Protein AF-H6U8E5-F1 (afdb_monomer)

Secondary structure (DSSP, 8-state):
-HHHHHHHHHHHHHIIIIIITTT---HHHHPPP--HHHHHHHHHHHHHH--HHHIIIIIHHHHHHHHHHHHHHHHGGGGS-EEETTEEE-

Foldseek 3Di:
DVVVVVVQVVQVVCCVCPVCVPVNHDCLVRHDFDQVVLVVLLVVQCVVVVDPVRSVVVSVVSSVVVRCVRRCVSCVVLPPWDQDPNDTHD

Radius of gyration: 17.41 Å; Cα contacts (8 Å, |Δi|>4): 81; chains: 1; bounding box: 39×31×45 Å

Mean predicted aligned error: 2.95 Å

Solvent-accessible surface area (backbone atoms only — not comparable to full-atom values): 5077 Å² total; per-residue (Å²): 76,68,70,57,53,54,49,51,50,54,46,52,52,44,37,49,54,44,41,32,64,68,69,63,44,56,60,95,79,57,66,81,84,54,56,64,70,29,29,50,46,33,49,48,38,32,69,76,65,74,30,69,70,56,20,56,54,56,18,46,49,48,28,62,64,41,38,58,70,60,32,39,83,76,49,51,78,61,62,51,77,42,82,54,97,93,37,86,44,88

Nearest PDB structures (foldseek):
  8oyi-assembly1_B  TM=1.001E+00  e=2.687E-11  Methylococcus capsulatus str. Bath
  6cxh-assembly1_B  TM=9.965E-01  e=2.331E-10  Methylotuvimicrobium alcaliphilum 20Z
  7s4l-assembly1_B  TM=9.996E-01  e=4.690E-10  Methylotuvimicrobium alcaliphilum 20Z
  4pi0-assembly1_J  TM=9.989E-01  e=1.755E-08  Methylocystis sp. ATCC 49242
  3rfr-assembly1_F  TM=9.983E-01  e=2.411E-08  Methylocystis sp. M

Sequence (90 aa):
TIAVLALLFGEWVNRYFNFWGWTYFPINFVFPAVLVPGAILLDTFLMLSGSYLFTAIVGGMAWGLVFYPGNWPMIAPLHVPVEYNGMLMS

Structure (mmCIF, N/CA/C/O backbone):
data_AF-H6U8E5-F1
#
_entry.id   AF-H6U8E5-F1
#
loop_
_atom_site.group_PDB
_atom_site.id
_atom_site.type_symbol
_atom_site.label_atom_id
_atom_site.label_alt_id
_atom_site.label_comp_id
_atom_site.label_asym_id
_atom_site.label_entity_id
_atom_site.label_seq_id
_atom_site.pdbx_PDB_ins_code
_atom_site.Cartn_x
_atom_site.Cartn_y
_atom_site.Cartn_z
_atom_site.occupancy
_atom_site.B_iso_or_equiv
_atom_site.auth_seq_id
_atom_site.auth_comp_id
_atom_site.auth_asym_id
_atom_site.auth_atom_id
_atom_site.pdbx_PDB_model_num
ATOM 1 N N . THR A 1 1 ? -5.339 5.950 10.129 1.00 96.00 1 THR A N 1
ATOM 2 C CA . THR A 1 1 ? -4.983 6.545 8.808 1.00 96.00 1 THR A CA 1
ATOM 3 C C . THR A 1 1 ? -3.742 7.434 8.820 1.00 96.00 1 THR A C 1
ATOM 5 O O . THR A 1 1 ? -2.876 7.211 7.982 1.00 96.00 1 THR A O 1
ATOM 8 N N . ILE A 1 2 ? -3.597 8.403 9.737 1.00 97.69 2 ILE A N 1
ATOM 9 C CA . ILE A 1 2 ? -2.456 9.356 9.764 1.00 97.69 2 ILE A CA 1
ATOM 10 C C . ILE A 1 2 ? -1.085 8.663 9.710 1.00 97.69 2 ILE A C 1
ATOM 12 O O . ILE A 1 2 ? -0.245 9.039 8.900 1.00 97.69 2 ILE A O 1
ATOM 16 N N . ALA A 1 3 ? -0.877 7.616 10.516 1.00 98.12 3 ALA A N 1
ATOM 17 C CA . ALA A 1 3 ? 0.382 6.867 10.527 1.00 98.12 3 ALA A CA 1
ATOM 18 C C . ALA A 1 3 ? 0.731 6.270 9.150 1.00 98.12 3 ALA A C 1
ATOM 20 O O . ALA A 1 3 ? 1.875 6.333 8.713 1.00 98.12 3 ALA A O 1
ATOM 21 N N . VAL A 1 4 ? -0.272 5.745 8.441 1.00 98.19 4 VAL A N 1
ATOM 22 C CA . VAL A 1 4 ? -0.098 5.166 7.103 1.00 98.19 4 VAL A CA 1
ATOM 23 C C . VAL A 1 4 ? 0.195 6.245 6.070 1.00 98.19 4 VAL A C 1
ATOM 25 O O . VAL A 1 4 ? 1.061 6.050 5.227 1.00 98.19 4 VAL A O 1
ATOM 28 N N . LEU A 1 5 ? -0.465 7.402 6.147 1.00 98.31 5 LEU A N 1
ATOM 29 C CA . LEU A 1 5 ? -0.164 8.519 5.250 1.00 98.31 5 LEU A CA 1
ATOM 30 C C . LEU A 1 5 ? 1.253 9.060 5.469 1.00 98.31 5 LEU A C 1
ATOM 32 O O . LEU A 1 5 ? 1.948 9.331 4.497 1.00 98.31 5 LEU A O 1
ATOM 36 N N . AL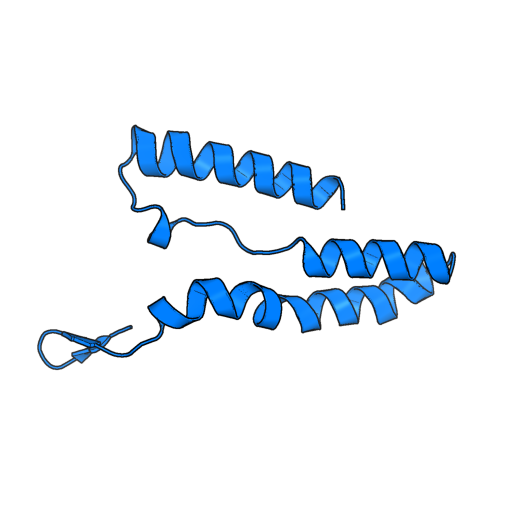A A 1 6 ? 1.699 9.166 6.723 1.00 98.38 6 ALA A N 1
ATOM 37 C CA . ALA A 1 6 ? 3.061 9.582 7.047 1.00 98.38 6 ALA A CA 1
ATOM 38 C C . ALA A 1 6 ? 4.106 8.581 6.526 1.00 98.38 6 ALA A C 1
ATOM 40 O O . ALA A 1 6 ? 5.098 8.995 5.926 1.00 98.38 6 ALA A O 1
ATOM 41 N N . LEU A 1 7 ? 3.858 7.277 6.701 1.00 98.44 7 LEU A N 1
ATOM 42 C CA . LEU A 1 7 ? 4.702 6.217 6.149 1.00 98.44 7 LEU A CA 1
ATOM 43 C C . LEU A 1 7 ? 4.788 6.325 4.624 1.00 98.44 7 LEU A C 1
ATOM 45 O O . LEU A 1 7 ? 5.884 6.449 4.090 1.00 98.44 7 LEU A O 1
ATOM 49 N N . LEU A 1 8 ? 3.643 6.347 3.937 1.00 98.12 8 LEU A N 1
ATOM 50 C CA . LEU A 1 8 ? 3.597 6.400 2.476 1.00 98.12 8 LEU A CA 1
ATOM 51 C C . LEU A 1 8 ? 4.239 7.675 1.933 1.00 98.12 8 LEU A C 1
ATOM 53 O O . LEU A 1 8 ? 4.940 7.620 0.929 1.00 98.12 8 LEU A O 1
ATOM 57 N N . PHE A 1 9 ? 4.047 8.816 2.596 1.00 98.31 9 PHE A N 1
ATOM 58 C CA . PHE A 1 9 ? 4.726 10.054 2.227 1.00 98.31 9 PHE A CA 1
ATOM 59 C C . PHE A 1 9 ? 6.249 9.901 2.318 1.00 98.31 9 PHE A C 1
ATOM 61 O O . PHE A 1 9 ? 6.951 10.192 1.351 1.00 98.31 9 PHE A O 1
ATOM 68 N N . GLY A 1 10 ? 6.759 9.391 3.443 1.00 98.31 10 GLY A N 1
ATOM 69 C CA . GLY A 1 10 ? 8.190 9.146 3.625 1.00 98.31 10 GLY A CA 1
ATOM 70 C C . GLY A 1 10 ? 8.751 8.145 2.613 1.00 98.31 10 GLY A C 1
ATOM 71 O O . GLY A 1 10 ? 9.823 8.368 2.047 1.00 98.31 10 GLY A O 1
ATOM 72 N N . GLU A 1 11 ? 8.011 7.073 2.330 1.00 98.44 11 GLU A N 1
ATOM 73 C CA . GLU A 1 11 ? 8.381 6.101 1.308 1.00 98.44 11 GLU A CA 1
ATOM 74 C C . GLU A 1 11 ? 8.448 6.752 -0.068 1.00 98.44 11 GLU A C 1
ATOM 76 O O . GLU A 1 11 ? 9.498 6.685 -0.698 1.00 98.44 11 GLU A O 1
ATOM 81 N N . TRP A 1 12 ? 7.392 7.430 -0.522 1.00 98.44 12 TRP A N 1
ATOM 82 C CA . TRP A 1 12 ? 7.366 8.068 -1.839 1.00 98.44 12 TRP A CA 1
ATOM 83 C C . TRP A 1 12 ? 8.478 9.101 -2.014 1.00 98.44 12 TRP A C 1
ATOM 85 O O . TRP A 1 12 ? 9.152 9.079 -3.044 1.00 98.44 12 TRP A O 1
ATOM 95 N N . VAL A 1 13 ? 8.732 9.942 -1.007 1.00 98.50 13 VAL A N 1
ATOM 96 C CA . VAL A 1 13 ? 9.868 10.879 -1.006 1.00 98.50 13 VAL A CA 1
ATOM 97 C C . VAL A 1 13 ? 11.177 10.115 -1.225 1.00 98.50 13 VAL A C 1
ATOM 99 O O . VAL A 1 13 ? 11.951 10.448 -2.122 1.00 98.50 13 VAL A O 1
ATOM 102 N N . ASN A 1 14 ? 11.412 9.040 -0.473 1.00 98.44 14 ASN A N 1
ATOM 103 C CA . ASN A 1 14 ? 12.631 8.248 -0.607 1.00 98.44 14 ASN A CA 1
ATOM 104 C C . ASN A 1 14 ? 12.739 7.533 -1.971 1.00 98.44 14 ASN A C 1
ATOM 106 O O . ASN A 1 14 ? 13.808 7.531 -2.584 1.00 98.44 14 ASN A O 1
ATOM 110 N N . ARG A 1 15 ? 11.647 6.940 -2.475 1.00 98.12 15 ARG A N 1
ATOM 111 C CA . ARG A 1 15 ? 11.641 6.229 -3.766 1.00 98.12 15 ARG A CA 1
ATOM 112 C C . ARG A 1 15 ? 11.907 7.182 -4.933 1.00 98.12 15 ARG A C 1
ATOM 114 O O . ARG A 1 15 ? 12.658 6.829 -5.838 1.00 98.12 15 ARG A O 1
ATOM 121 N N . TYR A 1 16 ? 11.365 8.398 -4.892 1.00 98.25 16 TYR A N 1
ATOM 122 C CA . TYR A 1 16 ? 11.604 9.391 -5.938 1.00 98.25 16 TYR A CA 1
ATOM 123 C C . TYR A 1 16 ? 12.998 10.011 -5.873 1.00 98.25 16 TYR A C 1
ATOM 125 O O . TYR A 1 16 ? 13.693 10.024 -6.885 1.00 98.25 16 TYR A O 1
ATOM 133 N N . PHE A 1 17 ? 13.423 10.530 -4.720 1.00 98.12 17 PHE A N 1
ATOM 134 C CA . PHE A 1 17 ? 14.660 11.314 -4.659 1.00 98.12 17 PHE A CA 1
ATOM 135 C C . PHE A 1 17 ? 15.919 10.454 -4.539 1.00 98.12 17 PHE A C 1
ATOM 137 O O . PHE A 1 17 ? 16.928 10.791 -5.151 1.00 98.12 17 PHE A O 1
ATOM 144 N N . ASN A 1 18 ? 15.868 9.337 -3.806 1.00 97.50 18 ASN A N 1
ATOM 145 C CA . ASN A 1 18 ? 17.032 8.466 -3.644 1.00 97.50 18 ASN A CA 1
ATOM 146 C C . ASN A 1 18 ? 17.034 7.342 -4.681 1.00 97.50 18 ASN A C 1
ATOM 148 O O . ASN A 1 18 ? 17.942 7.285 -5.505 1.00 97.50 18 ASN A O 1
ATOM 152 N N . PHE A 1 19 ? 16.020 6.469 -4.686 1.00 98.19 19 PHE A N 1
ATOM 153 C CA . PHE A 1 19 ? 16.045 5.291 -5.566 1.00 98.19 19 PHE A CA 1
ATOM 154 C C . PHE A 1 19 ? 16.027 5.665 -7.046 1.00 98.19 19 PHE A C 1
ATOM 156 O O . PHE A 1 19 ? 16.856 5.180 -7.807 1.00 98.19 19 PHE A O 1
ATOM 163 N N . TRP A 1 20 ? 15.110 6.537 -7.459 1.00 98.12 20 TRP A N 1
ATOM 164 C CA . TRP A 1 20 ? 15.064 6.994 -8.844 1.00 98.12 20 TRP A CA 1
ATOM 165 C C . TRP A 1 20 ? 16.051 8.134 -9.109 1.00 98.12 20 TRP A C 1
ATOM 167 O O . TRP A 1 20 ? 16.851 8.049 -10.035 1.00 98.12 20 TRP A O 1
ATOM 177 N N . GLY A 1 21 ? 16.029 9.186 -8.288 1.00 96.62 21 GLY A N 1
ATOM 178 C CA . GLY A 1 21 ? 16.802 10.406 -8.529 1.00 96.62 21 GLY A CA 1
ATOM 179 C C . GLY A 1 21 ? 18.318 10.263 -8.369 1.00 96.62 21 GLY A C 1
ATOM 180 O O . GLY A 1 21 ? 19.055 10.944 -9.077 1.00 96.62 21 GLY A O 1
ATOM 181 N N . TRP A 1 22 ? 18.792 9.393 -7.471 1.00 97.75 22 TRP A N 1
ATOM 182 C CA . TRP A 1 22 ? 20.224 9.234 -7.197 1.00 97.75 22 TRP A CA 1
ATOM 183 C C . TRP A 1 22 ? 20.792 7.912 -7.722 1.00 97.75 22 TRP A C 1
ATOM 185 O O . TRP A 1 22 ? 21.875 7.908 -8.307 1.00 97.75 22 TRP A O 1
ATOM 195 N N . THR A 1 23 ? 20.078 6.798 -7.537 1.00 97.69 23 THR A N 1
ATOM 196 C CA . THR A 1 23 ? 20.557 5.459 -7.930 1.00 97.69 23 THR A CA 1
ATOM 197 C C . THR A 1 23 ? 19.888 4.891 -9.185 1.00 97.69 23 THR A C 1
ATOM 199 O O . THR A 1 23 ? 20.250 3.799 -9.615 1.00 97.69 23 THR A O 1
ATOM 202 N N . TYR A 1 24 ? 18.992 5.652 -9.826 1.00 97.38 24 TYR A N 1
ATOM 203 C CA . TYR A 1 24 ? 18.393 5.363 -11.138 1.00 97.38 24 TYR A CA 1
ATOM 204 C C . TYR A 1 24 ? 17.570 4.067 -11.234 1.00 97.38 24 TYR A C 1
ATOM 206 O O . TYR A 1 24 ? 17.354 3.544 -12.328 1.00 97.38 24 TYR A O 1
ATOM 214 N N . PHE A 1 25 ? 17.054 3.552 -10.115 1.00 98.12 25 PHE A N 1
ATOM 215 C CA . PHE A 1 25 ? 16.127 2.421 -10.134 1.00 98.12 25 PHE A CA 1
ATOM 216 C C . PHE A 1 25 ? 14.740 2.841 -10.638 1.00 98.12 25 PHE A C 1
ATOM 218 O O . PHE A 1 25 ? 14.148 3.763 -10.068 1.00 98.12 25 PHE A O 1
ATOM 225 N N . PRO A 1 26 ? 14.174 2.148 -11.644 1.00 97.44 26 PRO A N 1
ATOM 226 C CA . PRO A 1 26 ? 12.854 2.463 -12.183 1.00 97.44 26 PRO A CA 1
ATOM 227 C C . PRO A 1 26 ? 11.757 2.491 -11.108 1.00 97.44 26 PRO A C 1
ATOM 229 O O . PRO A 1 26 ? 11.667 1.587 -10.279 1.00 97.44 26 PRO A O 1
ATOM 232 N N . ILE A 1 27 ? 10.869 3.492 -11.137 1.00 97.19 27 ILE A N 1
ATOM 233 C CA . ILE A 1 27 ? 9.790 3.634 -10.135 1.00 97.19 27 ILE A CA 1
ATOM 234 C C . ILE A 1 27 ? 8.835 2.432 -10.131 1.00 97.19 27 ILE A C 1
ATOM 236 O O . ILE A 1 27 ? 8.377 2.019 -9.069 1.00 97.19 27 ILE A O 1
ATOM 240 N N . ASN A 1 28 ? 8.584 1.819 -11.289 1.00 95.25 28 ASN A N 1
ATOM 241 C CA . ASN A 1 28 ? 7.801 0.584 -11.397 1.00 95.25 28 ASN A CA 1
ATOM 242 C C . ASN A 1 28 ? 8.486 -0.642 -10.759 1.00 95.25 28 ASN A C 1
ATOM 244 O O . ASN A 1 28 ? 7.836 -1.667 -10.615 1.00 95.25 28 ASN A O 1
ATOM 248 N N . PHE A 1 29 ? 9.759 -0.557 -10.371 1.00 96.69 29 PHE A N 1
ATOM 249 C CA . PHE A 1 29 ? 10.460 -1.590 -9.603 1.00 96.69 29 PHE A CA 1
ATOM 250 C C . PHE A 1 29 ? 10.457 -1.299 -8.094 1.00 96.69 29 PHE A C 1
ATOM 252 O O . PHE A 1 29 ? 10.510 -2.216 -7.280 1.00 96.69 29 PHE A O 1
ATOM 259 N N . VAL A 1 30 ? 10.385 -0.021 -7.705 1.00 97.75 30 VAL A N 1
ATOM 260 C CA . VAL A 1 30 ? 10.585 0.420 -6.314 1.00 97.75 30 VAL A CA 1
ATOM 261 C C . VAL A 1 30 ? 9.369 1.111 -5.701 1.00 97.75 30 VAL A C 1
ATOM 263 O O . VAL A 1 30 ? 9.523 1.797 -4.695 1.00 97.75 30 VAL A O 1
ATOM 266 N N . PHE A 1 31 ? 8.167 0.987 -6.253 1.00 97.25 31 PHE A N 1
ATOM 267 C CA . PHE A 1 31 ? 6.978 1.612 -5.661 1.00 97.25 31 PHE A CA 1
ATOM 268 C C . PHE A 1 31 ? 6.623 0.987 -4.290 1.00 97.25 31 PHE A C 1
ATOM 270 O O . PHE A 1 31 ? 6.908 -0.190 -4.049 1.00 97.25 31 PHE A O 1
ATOM 277 N N . PRO A 1 32 ? 6.055 1.765 -3.349 1.00 97.50 32 PRO A N 1
ATOM 278 C CA . PRO A 1 32 ? 5.602 1.251 -2.058 1.00 97.50 32 PRO A CA 1
ATOM 279 C C . PRO A 1 32 ? 4.269 0.498 -2.167 1.00 97.50 32 PRO A C 1
ATOM 281 O O . PRO A 1 32 ? 3.537 0.623 -3.149 1.00 97.50 32 PRO A O 1
ATOM 284 N N . ALA A 1 33 ? 3.929 -0.254 -1.121 1.00 97.25 33 ALA A N 1
ATOM 285 C CA . ALA A 1 33 ? 2.654 -0.957 -1.031 1.00 97.25 33 ALA A CA 1
ATOM 286 C C . ALA A 1 33 ? 1.473 0.002 -0.785 1.00 97.25 33 ALA A C 1
ATOM 288 O O . ALA A 1 33 ? 1.602 1.067 -0.186 1.00 97.25 33 ALA A O 1
ATOM 289 N N . VAL A 1 34 ? 0.275 -0.416 -1.181 1.00 97.00 34 VAL A N 1
ATOM 290 C CA . VAL A 1 34 ? -0.985 0.279 -0.913 1.00 97.00 34 VAL A CA 1
ATOM 291 C C . VAL A 1 34 ? -1.534 -0.172 0.443 1.00 97.00 34 VAL A C 1
ATOM 293 O O . VAL A 1 34 ? -2.012 -1.294 0.593 1.00 97.00 34 VAL A O 1
ATOM 296 N N . LEU A 1 35 ? -1.476 0.717 1.439 1.00 98.00 35 LEU A N 1
ATOM 297 C CA . LEU A 1 35 ? -1.921 0.451 2.821 1.00 98.00 35 LEU A CA 1
ATOM 298 C C . LEU A 1 35 ? -3.169 1.250 3.237 1.00 98.00 35 LEU A C 1
ATOM 300 O O . LEU A 1 35 ? -3.787 0.969 4.265 1.00 98.00 35 LEU A O 1
ATOM 304 N N . VAL A 1 36 ? -3.553 2.257 2.446 1.00 97.88 36 VAL A N 1
ATOM 305 C CA . VAL A 1 36 ? -4.635 3.199 2.784 1.00 97.88 36 VAL A CA 1
ATOM 306 C C . VAL A 1 36 ? -5.992 2.511 2.998 1.00 97.88 36 VAL A C 1
ATOM 308 O O . VAL A 1 36 ? -6.635 2.831 3.999 1.00 97.88 36 VAL A O 1
ATOM 311 N N . PRO A 1 37 ? -6.436 1.551 2.157 1.00 97.44 37 PRO A N 1
ATOM 312 C CA . PRO A 1 37 ? -7.731 0.897 2.350 1.00 97.44 37 PRO A CA 1
ATOM 313 C C . PRO A 1 37 ? -7.850 0.186 3.704 1.00 97.44 37 PRO A C 1
ATOM 315 O O . PRO A 1 37 ? -8.839 0.369 4.412 1.00 97.44 37 PRO A O 1
ATOM 318 N N . GLY A 1 38 ? -6.813 -0.554 4.114 1.00 97.31 38 GLY A N 1
ATOM 319 C CA . GLY A 1 38 ? -6.775 -1.196 5.430 1.00 97.31 38 GLY A CA 1
ATOM 320 C C . GLY A 1 38 ? -6.826 -0.175 6.569 1.00 97.31 38 GLY A C 1
ATOM 321 O O . GLY A 1 38 ? -7.521 -0.386 7.561 1.00 97.31 38 GLY A O 1
ATOM 322 N N . ALA A 1 39 ? -6.140 0.961 6.415 1.00 97.81 39 ALA A N 1
ATOM 323 C CA . ALA A 1 39 ? -6.094 2.015 7.429 1.00 97.81 39 ALA A CA 1
ATOM 324 C C . ALA A 1 39 ? -7.446 2.681 7.654 1.00 97.81 39 ALA A C 1
ATOM 326 O O . ALA A 1 39 ? -7.796 2.975 8.794 1.00 97.81 39 ALA A O 1
ATOM 327 N N . ILE A 1 40 ? -8.196 2.910 6.576 1.00 98.00 40 ILE A N 1
ATOM 328 C CA . ILE A 1 40 ? -9.559 3.433 6.656 1.00 98.00 40 ILE A CA 1
ATOM 329 C C . ILE A 1 40 ? -10.449 2.417 7.370 1.00 98.00 40 ILE A C 1
ATOM 331 O O . ILE A 1 40 ? -11.162 2.787 8.296 1.00 98.00 40 ILE A O 1
ATOM 335 N N . LEU A 1 41 ? -10.367 1.135 7.000 1.00 97.62 41 LEU A N 1
ATOM 336 C CA . LEU A 1 41 ? -11.168 0.089 7.636 1.00 97.62 41 L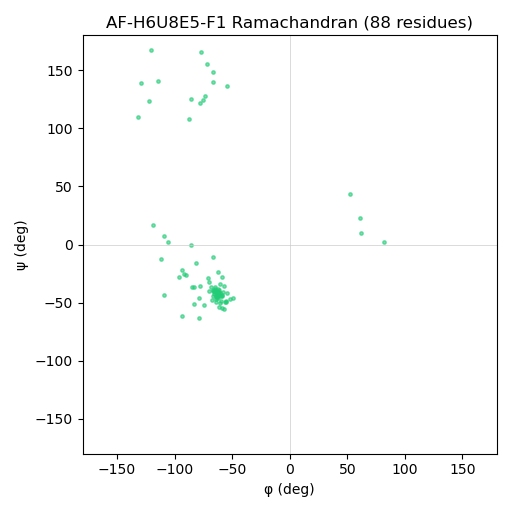EU A CA 1
ATOM 337 C C . LEU A 1 41 ? -10.889 -0.012 9.140 1.00 97.62 41 LEU A C 1
ATOM 339 O O . LEU A 1 41 ? -11.835 0.035 9.924 1.00 97.62 41 LEU A O 1
ATOM 343 N N . LEU A 1 42 ? -9.621 -0.061 9.558 1.00 97.94 42 LEU A N 1
ATOM 344 C CA . LEU A 1 42 ? -9.249 -0.062 10.978 1.00 97.94 42 LEU A CA 1
ATOM 345 C C . LEU A 1 42 ? -9.834 1.136 11.738 1.00 97.94 42 LEU A C 1
ATOM 347 O O . LEU A 1 42 ? -10.446 0.944 12.790 1.00 97.94 42 LEU A O 1
ATOM 351 N N . ASP A 1 43 ? -9.692 2.348 11.195 1.00 97.88 43 ASP A N 1
ATOM 352 C CA . ASP A 1 43 ? -10.238 3.559 11.816 1.00 97.88 43 ASP A CA 1
ATOM 353 C C . ASP A 1 43 ? -11.775 3.491 11.905 1.00 97.88 43 ASP A C 1
ATOM 355 O O . ASP A 1 43 ? -12.351 3.837 12.938 1.00 97.88 43 ASP A O 1
ATOM 359 N N . THR A 1 44 ? -12.454 3.001 10.858 1.00 97.62 44 THR A N 1
ATOM 360 C CA . THR A 1 44 ? -13.922 2.874 10.850 1.00 97.62 44 THR A CA 1
ATOM 361 C C . THR A 1 44 ? -14.433 1.839 11.848 1.00 97.62 44 THR A C 1
ATOM 363 O O . THR A 1 44 ? -15.418 2.107 12.533 1.00 97.62 44 THR A O 1
ATOM 366 N N . PHE A 1 45 ? -13.761 0.694 12.003 1.00 97.62 45 PHE A N 1
ATOM 367 C CA . PHE A 1 45 ? -14.145 -0.302 13.005 1.00 97.62 45 PHE A CA 1
ATOM 368 C C . PHE A 1 45 ? -13.983 0.231 14.426 1.00 97.62 45 PHE A C 1
ATOM 370 O O . PHE A 1 45 ? -14.862 -0.000 15.261 1.00 97.62 45 PHE A O 1
ATOM 377 N N . LEU A 1 46 ? -12.915 0.985 14.696 1.00 98.06 46 LEU A N 1
ATOM 378 C CA . LEU A 1 46 ? -12.727 1.620 15.998 1.00 98.06 46 LEU A CA 1
ATOM 379 C C . LEU A 1 46 ? -13.783 2.694 16.257 1.00 98.06 46 LEU A C 1
ATOM 381 O O . LEU A 1 46 ? -14.370 2.721 17.335 1.00 98.06 46 LEU A O 1
ATOM 385 N N . MET A 1 47 ? -14.066 3.535 15.263 1.00 97.88 47 MET A N 1
ATOM 386 C CA . MET A 1 47 ? -15.062 4.601 15.363 1.00 97.88 47 MET A CA 1
ATOM 387 C C . MET A 1 47 ? -16.478 4.061 15.603 1.00 97.88 47 MET A C 1
ATOM 389 O O . MET A 1 47 ? -17.201 4.614 16.425 1.00 97.88 47 MET A O 1
ATOM 393 N N . LEU A 1 48 ? -16.879 2.991 14.908 1.00 97.75 48 LEU A N 1
ATOM 394 C CA . LEU A 1 48 ? -18.229 2.429 15.025 1.00 97.75 48 LEU A CA 1
ATOM 395 C C . LEU A 1 48 ? -18.415 1.575 16.285 1.00 97.75 48 LEU A C 1
ATOM 397 O O . LEU A 1 48 ? -19.498 1.574 16.863 1.00 97.75 48 LEU A O 1
ATOM 401 N N . SER A 1 49 ? -17.385 0.835 16.705 1.00 96.94 49 SER A N 1
ATOM 402 C CA . SER A 1 49 ? -17.486 -0.068 17.861 1.00 96.94 49 SER A CA 1
ATOM 403 C C . SER A 1 49 ? -17.089 0.572 19.191 1.00 96.94 49 SER A C 1
ATOM 405 O O . SER A 1 49 ? -17.490 0.075 20.242 1.00 96.94 49 SER A O 1
ATOM 407 N N . GLY A 1 50 ? -16.246 1.611 19.173 1.00 97.38 50 GLY A N 1
ATOM 408 C CA . GLY A 1 50 ? -15.630 2.193 20.369 1.00 97.38 50 GLY A CA 1
ATOM 409 C C . GLY A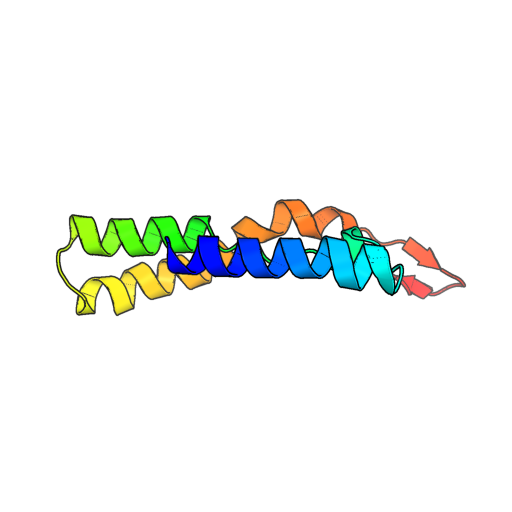 1 50 ? -14.731 1.227 21.156 1.00 97.38 50 GLY A C 1
ATOM 410 O O . GLY A 1 50 ? -14.336 1.540 22.277 1.00 97.38 50 GLY A O 1
ATOM 411 N N . SER A 1 51 ? -14.416 0.046 20.608 1.00 97.44 51 SER A N 1
ATOM 412 C CA . SER A 1 51 ? -13.731 -1.035 21.320 1.00 97.44 51 SER A CA 1
ATOM 413 C C . SER A 1 51 ? -12.440 -1.445 20.624 1.00 97.44 51 SER A C 1
ATOM 415 O O . SER A 1 51 ? -12.428 -1.889 19.471 1.00 97.44 51 SER A O 1
ATOM 417 N N . TYR A 1 52 ? -11.337 -1.374 21.370 1.00 97.38 52 TYR A N 1
ATOM 418 C CA . TYR A 1 52 ? -10.039 -1.856 20.905 1.00 97.38 52 TYR A CA 1
ATOM 419 C C . TYR A 1 52 ? -10.026 -3.370 20.683 1.00 97.38 52 TYR A C 1
ATOM 421 O O . TYR A 1 52 ? -9.429 -3.823 19.713 1.00 97.38 52 TYR A O 1
ATOM 429 N N . LEU A 1 53 ? -10.717 -4.153 21.523 1.00 98.12 53 LEU A N 1
ATOM 430 C CA . LEU A 1 53 ? -10.788 -5.611 21.361 1.00 98.12 53 LEU A CA 1
ATOM 431 C C . LEU A 1 53 ? -11.506 -5.985 20.060 1.00 98.12 53 LEU A C 1
ATOM 433 O O . LEU A 1 53 ? -11.023 -6.821 19.299 1.00 98.12 53 LEU A O 1
ATOM 437 N N . PHE A 1 54 ? -12.635 -5.331 19.782 1.00 97.25 54 PHE A N 1
ATOM 438 C CA . PHE A 1 54 ? -13.379 -5.557 18.546 1.00 97.25 54 PHE A CA 1
ATOM 439 C C . PHE A 1 54 ? -12.548 -5.170 17.318 1.00 97.25 54 PHE A C 1
ATOM 441 O O . PHE A 1 54 ? -12.450 -5.935 16.360 1.00 97.25 54 PHE A O 1
ATOM 448 N N . THR A 1 55 ? -11.888 -4.012 17.376 1.00 97.88 55 THR A N 1
ATOM 449 C CA . THR A 1 55 ? -11.013 -3.524 16.301 1.00 97.88 55 THR A CA 1
ATOM 450 C C . THR A 1 55 ? -9.818 -4.448 16.072 1.00 97.88 55 THR A C 1
ATOM 452 O O . THR A 1 55 ? -9.467 -4.711 14.926 1.00 97.88 55 THR A O 1
ATOM 455 N N . ALA A 1 56 ? -9.213 -4.991 17.131 1.00 97.69 56 ALA A N 1
ATOM 456 C CA . ALA A 1 56 ? -8.083 -5.909 17.013 1.00 97.69 56 ALA A CA 1
ATOM 457 C C . ALA A 1 56 ? -8.463 -7.197 16.270 1.00 97.69 56 ALA A C 1
ATOM 459 O O . ALA A 1 56 ? -7.702 -7.668 15.429 1.00 97.69 56 ALA A O 1
ATOM 460 N N . ILE A 1 57 ? -9.653 -7.737 16.543 1.00 97.88 57 ILE A N 1
ATOM 461 C CA . ILE A 1 57 ? -10.130 -8.970 15.911 1.00 97.88 57 ILE A CA 1
ATOM 462 C C . ILE A 1 57 ? -10.638 -8.680 14.495 1.00 97.88 57 ILE A C 1
ATOM 464 O O . ILE A 1 57 ? -10.082 -9.171 13.515 1.00 97.88 57 ILE A O 1
ATOM 468 N N . VAL A 1 58 ? -11.689 -7.866 14.372 1.00 97.56 58 VAL A N 1
ATOM 469 C CA . VAL A 1 58 ? -12.397 -7.656 13.100 1.00 97.56 58 VAL A CA 1
ATOM 470 C C . VAL A 1 58 ? -11.634 -6.692 12.202 1.00 97.56 58 VAL A C 1
ATOM 472 O O . VAL A 1 58 ? -11.429 -6.974 11.024 1.00 97.56 58 VAL A O 1
ATOM 475 N N . GLY A 1 59 ? -11.165 -5.577 12.757 1.00 97.12 59 GLY A N 1
ATOM 476 C CA . GLY A 1 59 ? -10.368 -4.608 12.012 1.00 97.12 59 GLY A CA 1
ATOM 477 C C . GLY A 1 59 ? -9.002 -5.163 11.605 1.00 97.12 59 GLY A C 1
ATOM 478 O O . GLY A 1 59 ? -8.579 -4.947 10.471 1.00 97.12 59 GLY A O 1
ATOM 479 N N . GLY A 1 60 ? -8.350 -5.943 12.473 1.00 97.06 60 GLY A N 1
ATOM 480 C CA . GLY A 1 60 ? -7.115 -6.659 12.141 1.00 97.06 60 GLY A CA 1
ATOM 481 C C . GLY A 1 60 ? -7.310 -7.680 11.016 1.00 97.06 60 GLY A C 1
ATOM 482 O O . GLY A 1 60 ? -6.528 -7.713 10.064 1.00 97.06 60 GLY A O 1
ATOM 483 N N . MET A 1 61 ? -8.395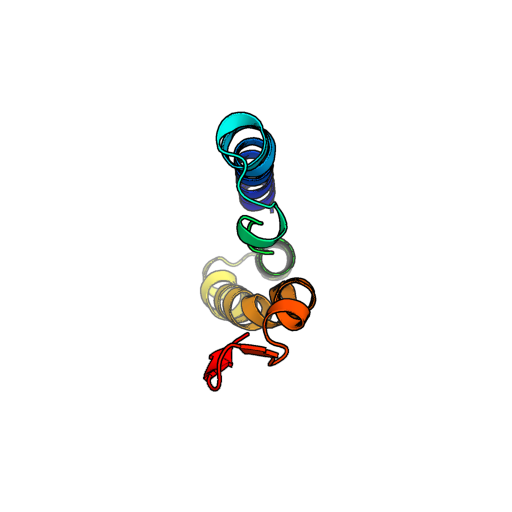 -8.460 11.063 1.00 97.75 61 MET A N 1
ATOM 484 C CA . MET A 1 61 ? -8.751 -9.384 9.982 1.00 97.75 61 MET A CA 1
ATOM 485 C C . MET A 1 61 ? -9.036 -8.640 8.671 1.00 97.75 61 MET A C 1
ATOM 487 O O . MET A 1 61 ? -8.504 -9.010 7.625 1.00 97.75 61 MET A O 1
ATOM 491 N N . ALA A 1 62 ? -9.823 -7.563 8.719 1.00 97.12 62 ALA A N 1
ATOM 492 C CA . ALA A 1 62 ? -10.137 -6.751 7.548 1.00 97.12 62 ALA A CA 1
ATOM 493 C C . ALA A 1 62 ? -8.883 -6.124 6.924 1.00 97.12 62 ALA A C 1
ATOM 495 O O . ALA A 1 62 ? -8.744 -6.136 5.702 1.00 97.12 62 ALA A O 1
ATOM 496 N N . TRP A 1 63 ? -7.946 -5.641 7.748 1.00 97.69 63 TRP A N 1
ATOM 497 C CA . TRP A 1 63 ? -6.653 -5.134 7.290 1.00 97.69 63 TRP A CA 1
ATOM 498 C C . TRP A 1 63 ? -5.889 -6.188 6.482 1.00 97.69 63 TRP A C 1
ATOM 500 O O . TRP A 1 63 ? -5.444 -5.906 5.369 1.00 97.69 63 TRP A O 1
ATOM 510 N N . GLY A 1 64 ? -5.768 -7.408 7.015 1.00 96.44 64 GLY A N 1
ATOM 511 C CA . GLY A 1 64 ? -5.069 -8.502 6.338 1.00 96.44 64 GLY A CA 1
ATOM 512 C C . GLY A 1 64 ? -5.738 -8.914 5.025 1.00 96.44 64 GLY A C 1
ATOM 513 O O . GLY A 1 64 ? -5.061 -9.075 4.011 1.00 96.44 64 GLY A O 1
ATOM 514 N N . LEU A 1 65 ? -7.068 -9.032 5.019 1.00 97.69 65 LEU A N 1
ATOM 515 C CA . LEU A 1 65 ? -7.827 -9.477 3.846 1.00 97.69 65 LEU A CA 1
ATOM 516 C C . LEU A 1 65 ? -7.806 -8.470 2.693 1.00 97.69 65 LEU A C 1
ATOM 518 O O . LEU A 1 65 ? -7.762 -8.873 1.533 1.00 97.69 65 LEU A O 1
ATOM 522 N N . VAL A 1 66 ? -7.831 -7.170 2.990 1.00 97.62 66 VAL A N 1
ATOM 523 C CA . VAL A 1 66 ? -7.843 -6.111 1.968 1.00 97.62 66 VAL A CA 1
ATOM 524 C C . VAL A 1 66 ? -6.454 -5.797 1.416 1.00 97.62 66 VAL A C 1
ATOM 526 O O . VAL A 1 66 ? -6.357 -5.203 0.342 1.00 97.62 66 VAL A O 1
ATOM 529 N N . PHE A 1 67 ? -5.381 -6.227 2.083 1.00 97.75 67 PHE A N 1
ATOM 530 C CA . PHE A 1 67 ? -4.019 -5.910 1.660 1.00 97.75 67 PHE A CA 1
ATOM 531 C C . PHE A 1 67 ? -3.726 -6.362 0.220 1.00 97.75 67 PHE A C 1
ATOM 533 O O . PHE A 1 67 ? -3.377 -5.533 -0.620 1.00 97.75 67 PHE A O 1
ATOM 540 N N . TYR A 1 68 ? -3.911 -7.644 -0.107 1.00 97.25 68 TYR A N 1
ATOM 541 C CA . TYR A 1 68 ? -3.612 -8.140 -1.456 1.00 97.25 68 TYR A CA 1
ATOM 542 C C . TYR A 1 68 ? -4.562 -7.581 -2.532 1.00 97.25 68 TYR A C 1
ATOM 544 O O . TYR A 1 68 ? -4.063 -7.039 -3.519 1.00 97.25 68 TYR A O 1
ATOM 552 N N . PRO A 1 69 ? -5.899 -7.586 -2.346 1.00 97.44 69 PRO A N 1
ATOM 553 C CA . PRO A 1 69 ? -6.818 -6.952 -3.293 1.00 97.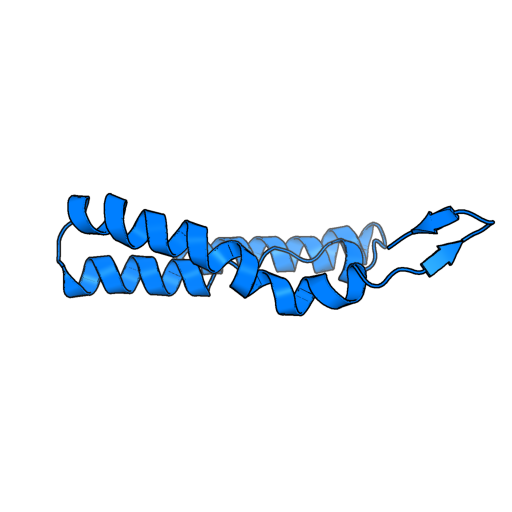44 69 PRO A CA 1
ATOM 554 C C . PRO A 1 69 ? -6.533 -5.464 -3.531 1.00 97.44 69 PRO A C 1
ATOM 556 O O . PRO A 1 69 ? -6.679 -4.990 -4.653 1.00 97.44 69 PRO A O 1
ATOM 559 N N . GLY A 1 70 ? -6.098 -4.725 -2.504 1.00 96.69 70 GLY A N 1
ATOM 560 C CA . GLY A 1 70 ? -5.744 -3.309 -2.629 1.00 96.69 70 GL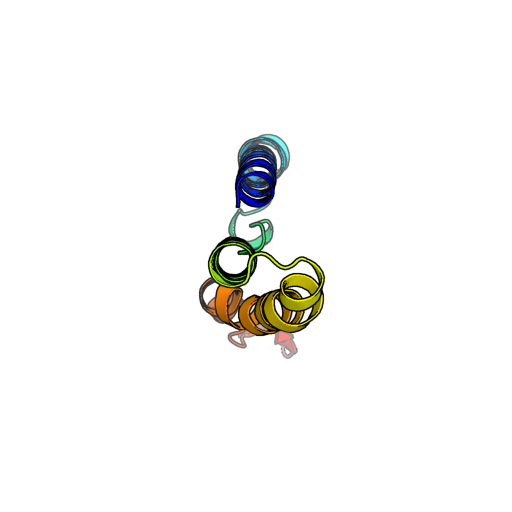Y A CA 1
ATOM 561 C C . GLY A 1 70 ? -4.454 -3.061 -3.414 1.00 96.69 70 GLY A C 1
ATOM 562 O O . GLY A 1 70 ? -4.321 -2.022 -4.055 1.00 96.69 70 GLY A O 1
ATOM 563 N N . ASN A 1 71 ? -3.517 -4.012 -3.394 1.00 97.94 71 ASN A N 1
ATOM 564 C CA . ASN A 1 71 ? -2.254 -3.926 -4.131 1.00 97.94 71 ASN A CA 1
ATOM 565 C C . ASN A 1 71 ? -2.345 -4.512 -5.545 1.00 97.94 71 ASN A C 1
ATOM 567 O O . ASN A 1 71 ? -1.6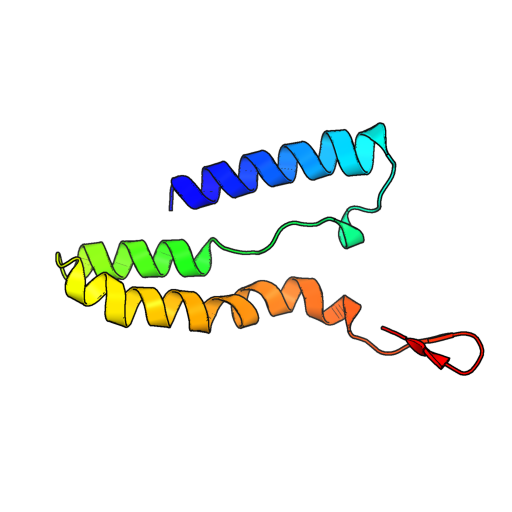01 -4.089 -6.431 1.00 97.94 71 ASN A O 1
ATOM 571 N N . TRP A 1 72 ? -3.264 -5.454 -5.772 1.00 97.69 72 TRP A N 1
ATOM 572 C CA . TRP A 1 72 ? -3.408 -6.177 -7.034 1.00 97.69 72 TRP A CA 1
ATOM 573 C C . TRP A 1 72 ? -3.454 -5.277 -8.282 1.00 97.69 72 TRP A C 1
ATOM 575 O O . TRP A 1 72 ? -2.694 -5.554 -9.209 1.00 97.69 72 TRP A O 1
ATOM 585 N N . PRO A 1 73 ? -4.221 -4.165 -8.327 1.00 97.19 73 PRO A N 1
ATOM 586 C CA . PRO A 1 73 ? -4.274 -3.304 -9.513 1.00 97.19 73 PRO A CA 1
ATOM 587 C C . PRO A 1 73 ? -2.920 -2.724 -9.942 1.00 97.19 73 PRO A C 1
ATOM 589 O O . PRO A 1 73 ? -2.719 -2.468 -11.125 1.00 97.19 73 PRO A O 1
ATOM 592 N N . MET A 1 74 ? -1.993 -2.532 -8.998 1.00 96.06 74 MET A N 1
ATOM 593 C CA . MET A 1 74 ? -0.653 -2.014 -9.284 1.00 96.06 74 MET A CA 1
ATOM 594 C C . MET A 1 74 ? 0.322 -3.115 -9.709 1.00 96.06 74 MET A C 1
ATOM 596 O O . MET A 1 74 ? 1.170 -2.875 -10.564 1.00 96.06 74 MET A O 1
ATOM 600 N N . ILE A 1 75 ? 0.213 -4.314 -9.127 1.00 96.94 75 ILE A N 1
ATOM 601 C CA . ILE A 1 75 ? 1.184 -5.400 -9.348 1.00 96.94 75 ILE A CA 1
ATOM 602 C C . ILE A 1 75 ? 0.787 -6.361 -10.472 1.00 96.94 75 ILE A C 1
ATOM 604 O O . ILE A 1 75 ? 1.660 -7.025 -11.025 1.00 96.94 75 ILE A O 1
ATOM 608 N N . ALA A 1 76 ? -0.497 -6.450 -10.827 1.00 97.00 76 ALA A N 1
ATOM 609 C CA . ALA A 1 76 ? -0.990 -7.389 -11.837 1.00 97.00 76 ALA A CA 1
ATOM 610 C C . ALA A 1 76 ? -0.270 -7.277 -13.196 1.00 97.00 76 ALA A C 1
ATOM 612 O O . ALA A 1 76 ? 0.085 -8.319 -13.748 1.00 97.00 76 ALA A O 1
ATOM 613 N N . PRO A 1 77 ? 0.025 -6.070 -13.728 1.00 95.75 77 PRO A N 1
ATOM 614 C CA . PRO A 1 77 ? 0.749 -5.943 -14.994 1.00 95.75 77 PRO A CA 1
ATOM 615 C C . PRO A 1 77 ? 2.166 -6.534 -14.965 1.00 95.75 77 PRO A C 1
ATOM 617 O O . PRO A 1 77 ? 2.676 -6.909 -16.012 1.00 95.75 77 PRO A O 1
ATOM 620 N N . LEU A 1 78 ? 2.784 -6.640 -13.782 1.00 95.62 78 LEU A N 1
ATOM 621 C CA . LEU A 1 78 ? 4.128 -7.201 -13.580 1.00 95.62 78 LEU A CA 1
ATOM 622 C C . LEU A 1 78 ? 4.128 -8.731 -13.429 1.00 95.62 78 LEU A C 1
ATOM 624 O O . LEU A 1 78 ? 5.169 -9.320 -13.182 1.00 95.62 78 LEU A O 1
ATOM 628 N N . HIS A 1 79 ? 2.957 -9.367 -13.488 1.00 95.56 79 HIS A N 1
ATOM 629 C CA . HIS A 1 79 ? 2.809 -10.823 -13.399 1.00 95.56 79 HIS A CA 1
ATOM 630 C C . HIS A 1 79 ? 2.397 -11.441 -14.741 1.00 95.56 79 HIS A C 1
ATOM 632 O O . HIS A 1 79 ? 2.067 -12.627 -14.803 1.00 95.56 79 HIS A O 1
ATOM 638 N N . VAL A 1 80 ? 2.372 -10.646 -15.815 1.00 96.00 80 VAL A N 1
ATOM 639 C CA . VAL A 1 80 ? 2.072 -11.147 -17.157 1.00 96.00 80 VAL A CA 1
ATOM 640 C C . VAL A 1 80 ? 3.301 -11.896 -17.672 1.00 96.00 80 VAL A C 1
ATOM 642 O O . VAL A 1 80 ? 4.378 -11.311 -17.721 1.00 96.00 80 VAL A O 1
ATOM 645 N N . PRO A 1 81 ? 3.170 -13.171 -18.067 1.00 94.50 81 PRO A N 1
ATOM 646 C CA . PRO A 1 81 ? 4.320 -13.960 -18.467 1.00 94.50 81 PRO A CA 1
ATOM 647 C C . PRO A 1 81 ? 4.963 -13.440 -19.756 1.00 94.50 81 PRO A C 1
ATOM 649 O O . PRO A 1 81 ? 4.273 -13.126 -20.729 1.00 94.50 81 PRO A O 1
ATOM 652 N N . VAL A 1 82 ? 6.291 -13.454 -19.785 1.00 95.75 82 VAL A N 1
ATOM 653 C CA . VAL A 1 82 ? 7.126 -13.167 -20.953 1.00 95.75 82 VAL A CA 1
ATOM 654 C C . VAL A 1 82 ? 8.136 -14.297 -21.124 1.00 95.75 82 VAL A C 1
ATOM 656 O O . VAL A 1 82 ? 8.703 -14.794 -20.155 1.00 95.75 82 VAL A O 1
ATOM 659 N N . GLU A 1 83 ? 8.367 -14.724 -22.361 1.00 95.62 83 GLU A N 1
ATOM 660 C CA . GLU A 1 83 ? 9.450 -15.654 -22.679 1.00 95.62 83 GLU A CA 1
ATOM 661 C C . GLU A 1 83 ? 10.746 -14.867 -22.902 1.00 95.62 83 GLU A C 1
ATOM 663 O O . GLU A 1 83 ? 10.794 -13.925 -23.692 1.00 95.62 83 GLU A O 1
ATOM 668 N N . TYR A 1 84 ? 11.790 -15.228 -22.159 1.00 94.56 84 TYR A N 1
ATOM 669 C CA . TYR A 1 84 ? 13.104 -14.610 -22.229 1.00 94.56 84 TYR A CA 1
ATOM 670 C C . TYR A 1 84 ? 14.181 -15.693 -22.318 1.00 94.56 84 TYR A C 1
ATOM 672 O O . TYR A 1 84 ? 14.450 -16.400 -21.346 1.00 94.56 84 TYR A O 1
ATOM 680 N N . ASN A 1 85 ? 14.818 -15.812 -23.487 1.00 95.50 85 ASN A N 1
ATOM 681 C CA . ASN A 1 85 ? 15.883 -16.787 -23.763 1.00 95.50 85 ASN A CA 1
ATOM 682 C C . ASN A 1 85 ? 15.499 -18.244 -23.420 1.00 95.50 85 ASN A C 1
ATOM 684 O O . ASN A 1 85 ? 16.280 -18.981 -22.819 1.00 95.50 85 ASN A O 1
ATOM 688 N N . GLY A 1 86 ? 14.290 -18.661 -23.780 1.00 95.12 86 GLY A N 1
ATOM 689 C CA . GLY A 1 86 ? 13.737 -19.993 -23.540 1.00 95.12 86 GLY A CA 1
ATOM 690 C C . GLY A 1 86 ? 13.161 -20.202 -22.138 1.00 95.12 86 GLY A C 1
ATOM 691 O O . GLY A 1 86 ? 12.716 -21.309 -21.837 1.00 95.12 86 GLY A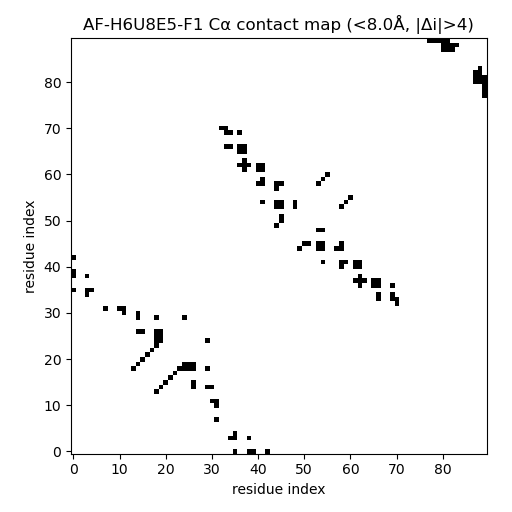 O 1
ATOM 692 N N . MET A 1 87 ? 13.161 -19.177 -21.277 1.00 96.06 87 MET A N 1
ATOM 693 C CA . MET A 1 87 ? 12.640 -19.244 -19.908 1.00 96.06 87 MET A CA 1
ATOM 694 C C . MET A 1 87 ? 11.414 -18.348 -19.728 1.00 96.06 87 MET A C 1
ATOM 696 O O . MET A 1 87 ? 11.367 -17.234 -20.241 1.00 96.06 87 MET A O 1
ATOM 700 N N . LEU A 1 88 ? 10.427 -18.825 -18.968 1.00 95.94 88 LEU A N 1
ATOM 701 C CA . LEU A 1 88 ? 9.261 -18.032 -18.584 1.00 95.94 88 LEU A CA 1
ATOM 702 C C . LEU A 1 88 ? 9.635 -17.082 -17.439 1.00 95.94 88 LEU A C 1
ATOM 704 O O . LEU A 1 88 ? 10.056 -17.532 -16.374 1.00 95.94 88 LEU A O 1
ATOM 708 N N . MET A 1 89 ? 9.449 -15.789 -17.661 1.00 93.81 89 MET A N 1
ATOM 709 C CA . MET A 1 89 ? 9.645 -14.707 -16.699 1.00 93.81 89 MET A CA 1
ATOM 710 C C . MET A 1 89 ? 8.327 -13.945 -16.516 1.00 93.81 89 MET A C 1
ATOM 712 O O . MET A 1 89 ? 7.386 -14.134 -17.285 1.00 93.81 89 MET A O 1
ATOM 716 N N . SER A 1 90 ? 8.262 -13.095 -15.498 1.00 87.06 90 SER A N 1
ATOM 717 C CA . SER A 1 90 ? 7.166 -12.152 -15.235 1.00 87.06 90 SER A CA 1
ATOM 718 C C . SER A 1 90 ? 7.651 -10.719 -15.390 1.00 87.06 90 SER A C 1
ATOM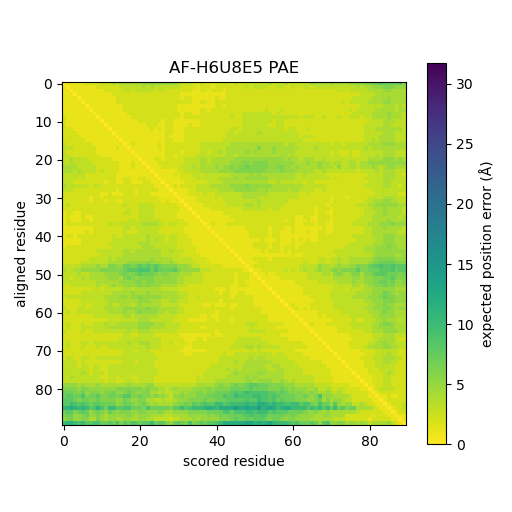 720 O O . SER A 1 90 ? 8.777 -10.473 -14.893 1.00 87.06 90 SER A O 1
#

pLDDT: mean 97.16, std 1.46, range [87.06, 98.5]